Protein AF-A0A0B8P4A8-F1 (afdb_monomer)

pLDDT: mean 83.92, std 10.43, range [43.94, 97.12]

Solvent-accessible surface area (backbone atoms only — not comparable to full-atom values): 4993 Å² total; per-residue (Å²): 144,60,69,88,77,32,65,68,54,54,52,49,50,47,66,69,45,48,83,75,64,55,90,86,56,51,76,65,56,56,48,49,65,58,46,49,60,53,50,51,50,51,51,50,53,50,51,51,47,65,67,51,67,40,67,72,49,48,52,55,48,59,77,41,36,72,58,54,51,50,54,52,49,52,52,51,51,50,52,50,51,64,72,75,105

Sequence (85 aa):
MISLLNPKIGLFYIALFSQFISVDHSTGDKAAIILTPLIVDGLWYSLIALVIASPKIIEKMRAKALWIDRISGVFLLFLAVRIAL

InterPro domains:
  IPR001123 Amino acid exporter protein, LeuE-type [PF01810] (2-84)
  IPR001123 Amino acid exporter protein, LeuE-type [PTHR30086] (1-84)

Organism: NCBI:txid1481914

Foldseek 3Di:
DCPVPPVVVVVVLCVVLVVVDDPPDDPVSVVCSVVVCVVVVVVVVVVVCVVCVDPVNVVVCVVCVVVVVVVVVVVVVVVVVVVVD

Structure (mmCIF, N/CA/C/O backbone):
data_AF-A0A0B8P4A8-F1
#
_entry.id   AF-A0A0B8P4A8-F1
#
loop_
_atom_site.group_PDB
_atom_site.id
_atom_site.type_symbol
_atom_site.label_atom_id
_atom_site.label_alt_id
_atom_site.label_comp_id
_atom_site.label_asym_id
_atom_site.label_entity_id
_atom_site.label_seq_id
_atom_site.pdbx_PDB_ins_code
_atom_site.Cartn_x
_atom_site.Cartn_y
_atom_site.Cartn_z
_atom_site.occupancy
_atom_site.B_iso_or_equiv
_atom_site.auth_seq_id
_atom_site.auth_comp_id
_atom_site.auth_asym_id
_atom_site.auth_atom_id
_atom_site.pdbx_PDB_model_num
ATOM 1 N N . MET A 1 1 ? 7.798 -0.577 7.797 1.00 44.69 1 MET A N 1
ATOM 2 C CA . MET A 1 1 ? 8.712 -0.079 6.744 1.00 44.69 1 MET A CA 1
ATOM 3 C C . MET A 1 1 ? 9.459 -1.224 6.028 1.00 44.69 1 MET A C 1
ATOM 5 O O . MET A 1 1 ? 10.620 -1.068 5.698 1.00 44.69 1 MET A O 1
ATOM 9 N N . ILE A 1 2 ? 8.818 -2.382 5.775 1.00 43.94 2 ILE A N 1
ATOM 10 C CA . ILE A 1 2 ? 9.507 -3.603 5.277 1.00 43.94 2 ILE A CA 1
ATOM 11 C C . ILE A 1 2 ? 8.851 -4.188 4.002 1.00 43.94 2 ILE A C 1
ATOM 13 O O . ILE A 1 2 ? 9.372 -5.122 3.410 1.00 43.94 2 ILE A O 1
ATOM 17 N N . SER A 1 3 ? 7.742 -3.627 3.500 1.00 53.16 3 SER A N 1
ATOM 18 C CA . SER A 1 3 ? 7.077 -4.204 2.315 1.00 53.16 3 SER A CA 1
ATOM 19 C C . SER A 1 3 ? 7.866 -3.983 1.012 1.00 53.16 3 SER A C 1
ATOM 21 O O . SER A 1 3 ? 7.918 -4.870 0.173 1.00 53.16 3 SER A O 1
ATOM 23 N N . LEU A 1 4 ? 8.546 -2.838 0.862 1.00 54.12 4 LEU A N 1
ATOM 24 C CA . LEU A 1 4 ? 9.275 -2.468 -0.366 1.00 54.12 4 LEU A CA 1
ATOM 25 C C . LEU A 1 4 ? 10.429 -3.419 -0.726 1.00 54.12 4 LEU A C 1
ATOM 27 O O . LEU A 1 4 ? 10.667 -3.653 -1.904 1.00 54.12 4 LEU A O 1
ATOM 31 N N . LEU A 1 5 ? 11.120 -3.986 0.269 1.00 63.53 5 LEU A N 1
ATOM 32 C CA . LEU A 1 5 ? 12.176 -4.988 0.061 1.00 63.53 5 LEU A CA 1
ATOM 33 C C . LEU A 1 5 ? 11.677 -6.425 0.257 1.00 63.53 5 LEU A C 1
ATOM 35 O O . LEU A 1 5 ? 12.486 -7.343 0.362 1.00 63.53 5 LEU A O 1
ATOM 39 N N . ASN A 1 6 ? 10.362 -6.655 0.313 1.00 72.38 6 ASN A N 1
ATOM 40 C CA . ASN A 1 6 ? 9.854 -8.017 0.335 1.00 72.38 6 ASN A CA 1
ATOM 41 C C . ASN A 1 6 ? 10.121 -8.656 -1.042 1.00 72.38 6 ASN A C 1
ATOM 43 O O . ASN A 1 6 ? 9.482 -8.256 -2.021 1.00 72.38 6 ASN A O 1
ATOM 47 N N . PRO A 1 7 ? 11.014 -9.660 -1.149 1.00 74.69 7 PRO A N 1
ATOM 48 C CA . PRO A 1 7 ? 11.370 -10.253 -2.438 1.00 74.69 7 PRO A CA 1
ATOM 49 C C . PRO A 1 7 ? 10.150 -10.846 -3.156 1.00 74.69 7 PRO A C 1
ATOM 51 O O . PRO A 1 7 ? 10.114 -10.885 -4.383 1.00 74.69 7 PRO A O 1
ATOM 54 N N . LYS A 1 8 ? 9.099 -11.222 -2.412 1.00 79.94 8 LYS A N 1
ATOM 55 C CA . LYS A 1 8 ? 7.823 -11.681 -2.972 1.00 79.94 8 LYS A CA 1
ATOM 56 C C . LYS A 1 8 ? 7.107 -10.600 -3.789 1.00 79.94 8 LYS A C 1
ATOM 58 O O . LYS A 1 8 ? 6.532 -10.911 -4.827 1.00 79.94 8 LYS A O 1
ATOM 63 N N . ILE A 1 9 ? 7.137 -9.347 -3.331 1.00 76.56 9 ILE A N 1
ATOM 64 C CA . ILE A 1 9 ? 6.510 -8.215 -4.030 1.00 76.56 9 ILE A CA 1
ATOM 65 C C . ILE A 1 9 ? 7.321 -7.859 -5.276 1.00 76.56 9 ILE A C 1
ATOM 67 O O . ILE A 1 9 ? 6.740 -7.651 -6.336 1.00 76.56 9 ILE A O 1
ATOM 71 N N . GLY A 1 10 ? 8.654 -7.886 -5.177 1.00 78.19 10 GLY A N 1
ATOM 72 C CA . GLY A 1 10 ? 9.536 -7.727 -6.336 1.00 78.19 10 GLY A CA 1
ATOM 73 C C . GLY A 1 10 ? 9.254 -8.769 -7.421 1.00 78.19 10 GLY A C 1
ATOM 74 O O . GLY A 1 10 ? 9.039 -8.408 -8.572 1.00 78.19 10 GLY A O 1
ATOM 75 N N . LEU A 1 11 ? 9.162 -10.051 -7.049 1.00 82.50 11 LEU A N 1
ATOM 76 C CA . LEU A 1 11 ? 8.818 -11.137 -7.975 1.00 82.50 11 LEU A CA 1
ATOM 77 C C . LEU A 1 11 ? 7.427 -10.966 -8.603 1.00 82.50 11 LEU A C 1
ATOM 79 O O . LEU A 1 11 ? 7.272 -11.195 -9.799 1.00 82.50 11 LEU A O 1
ATOM 83 N N . PHE A 1 12 ? 6.429 -10.537 -7.826 1.00 82.62 12 PHE A N 1
ATOM 84 C CA . PHE A 1 12 ? 5.089 -10.251 -8.343 1.00 82.62 12 PHE A CA 1
ATOM 85 C C . PHE A 1 12 ? 5.104 -9.118 -9.374 1.00 82.62 12 PHE A C 1
ATOM 87 O O . PHE A 1 12 ? 4.550 -9.273 -10.461 1.00 82.62 12 PHE A O 1
ATOM 94 N N . TYR A 1 13 ? 5.773 -8.004 -9.064 1.00 79.56 13 TYR A N 1
ATOM 95 C CA . TYR A 1 13 ? 5.888 -6.886 -9.995 1.00 79.56 13 TYR A CA 1
ATOM 96 C C . TYR A 1 13 ? 6.679 -7.256 -11.245 1.00 79.56 13 TYR A C 1
ATOM 98 O O . TYR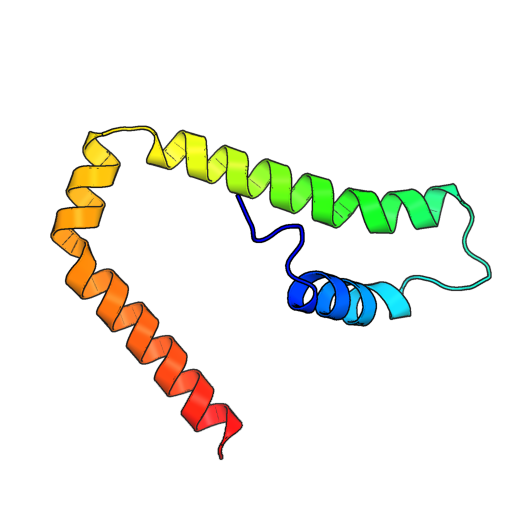 A 1 13 ? 6.269 -6.886 -12.341 1.00 79.56 13 TYR A O 1
ATOM 106 N N . ILE A 1 14 ? 7.748 -8.042 -11.113 1.00 81.12 14 ILE A N 1
ATOM 107 C CA . ILE A 1 14 ? 8.468 -8.581 -12.268 1.00 81.12 14 ILE A CA 1
ATOM 108 C C . ILE A 1 14 ? 7.524 -9.422 -13.129 1.00 81.12 14 ILE A C 1
ATOM 110 O O . ILE A 1 14 ? 7.468 -9.190 -14.326 1.00 81.12 14 ILE A O 1
ATOM 114 N N . ALA A 1 15 ? 6.745 -10.342 -12.557 1.00 85.00 15 ALA A N 1
ATOM 115 C CA . ALA A 1 15 ? 5.827 -11.178 -13.332 1.00 85.00 15 ALA A CA 1
ATOM 116 C C . ALA A 1 15 ? 4.722 -10.364 -14.033 1.00 85.00 15 ALA A C 1
ATOM 118 O O . ALA A 1 15 ? 4.413 -10.617 -15.195 1.00 85.00 15 ALA A O 1
ATOM 119 N N . LEU A 1 16 ? 4.152 -9.369 -13.349 1.00 84.75 16 LEU A N 1
ATOM 120 C CA . LEU A 1 16 ? 3.053 -8.555 -13.871 1.00 84.75 16 LEU A CA 1
ATOM 121 C C . LEU A 1 16 ? 3.520 -7.540 -14.922 1.00 84.75 16 LEU A C 1
ATOM 123 O O . LEU A 1 16 ? 2.810 -7.295 -15.896 1.00 84.75 16 LEU A O 1
ATOM 127 N N . PHE A 1 17 ? 4.710 -6.961 -14.737 1.00 81.19 17 PHE A N 1
ATOM 128 C CA . PHE A 1 17 ? 5.249 -5.939 -15.631 1.00 81.19 17 PHE A CA 1
ATOM 129 C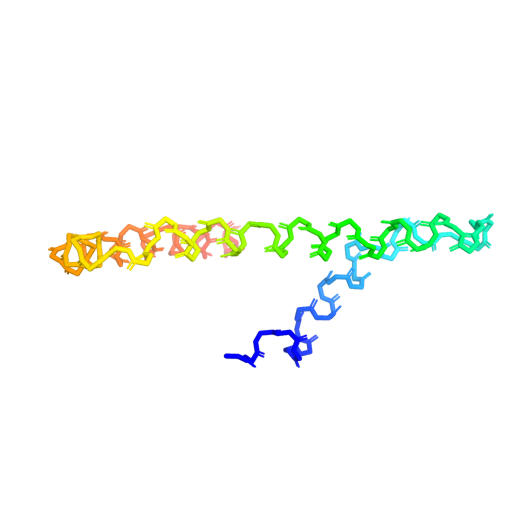 C . PHE A 1 17 ? 6.198 -6.473 -16.706 1.00 81.19 17 PHE A C 1
ATOM 131 O O . PHE A 1 17 ? 6.382 -5.805 -17.720 1.00 81.19 17 PHE A O 1
ATOM 138 N N . SER A 1 18 ? 6.742 -7.685 -16.552 1.00 81.62 18 SER A N 1
ATOM 139 C CA . SER A 1 18 ? 7.626 -8.330 -17.537 1.00 81.62 18 SER A CA 1
ATOM 140 C C . SER A 1 18 ? 7.001 -8.384 -18.925 1.00 81.62 18 SER A C 1
ATOM 142 O O . SER A 1 18 ? 7.700 -8.150 -19.905 1.00 81.62 18 SER A O 1
ATOM 144 N N . GLN A 1 19 ? 5.700 -8.657 -19.010 1.00 80.81 19 GLN A N 1
ATOM 145 C CA . GLN A 1 19 ? 4.989 -8.742 -20.285 1.00 80.81 19 GLN A CA 1
ATOM 146 C C . GLN A 1 19 ? 4.905 -7.399 -21.026 1.00 80.81 19 GLN A C 1
ATOM 148 O O . GLN A 1 19 ? 4.738 -7.381 -22.241 1.00 80.81 19 GLN A O 1
ATOM 153 N N . PHE A 1 20 ? 5.040 -6.281 -20.309 1.00 76.19 20 PHE A N 1
ATOM 154 C CA . PHE A 1 20 ? 5.043 -4.937 -20.885 1.00 76.19 20 PHE A CA 1
ATOM 155 C C . PHE A 1 20 ? 6.465 -4.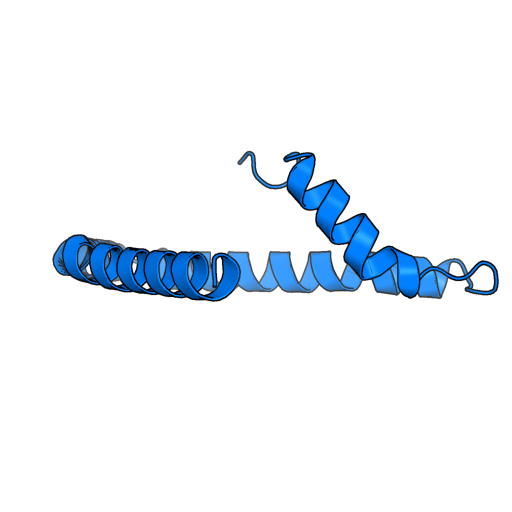452 -21.222 1.00 76.19 20 PHE A C 1
ATOM 157 O O . PHE A 1 20 ? 6.625 -3.403 -21.837 1.00 76.19 20 PHE A O 1
ATOM 164 N N . ILE A 1 21 ? 7.510 -5.202 -20.844 1.00 74.00 21 ILE A N 1
ATOM 165 C CA . ILE A 1 21 ? 8.913 -4.876 -21.129 1.00 74.00 21 ILE A CA 1
ATOM 166 C C . ILE A 1 21 ? 9.380 -5.694 -22.341 1.00 74.00 21 ILE A C 1
ATOM 168 O O . ILE A 1 21 ? 9.972 -6.762 -22.222 1.00 74.00 21 ILE A O 1
ATOM 172 N N . SER A 1 22 ? 9.114 -5.175 -23.533 1.00 73.88 22 SER A N 1
ATOM 173 C CA . SER A 1 22 ? 9.659 -5.660 -24.811 1.00 73.88 22 SER A CA 1
ATOM 174 C C . SER A 1 22 ? 11.016 -5.022 -25.152 1.00 73.88 22 SER A C 1
ATOM 176 O O . SER A 1 22 ? 11.341 -3.917 -24.706 1.00 73.88 22 SER A O 1
ATOM 178 N N . VAL A 1 23 ? 11.823 -5.719 -25.961 1.00 66.19 23 VAL A N 1
ATOM 179 C CA . VAL A 1 23 ? 13.178 -5.277 -26.355 1.00 66.19 23 VAL A CA 1
ATOM 180 C C . VAL A 1 23 ? 13.138 -3.992 -27.197 1.00 66.19 23 VAL A C 1
ATOM 182 O O . VAL A 1 23 ? 14.036 -3.166 -27.062 1.00 66.19 23 VAL A O 1
ATOM 185 N N . ASP A 1 24 ? 12.057 -3.779 -27.953 1.00 72.12 24 ASP A N 1
ATOM 186 C CA . ASP A 1 24 ? 11.852 -2.614 -28.829 1.00 72.12 24 ASP A CA 1
ATOM 187 C C . ASP A 1 24 ? 11.435 -1.321 -28.104 1.00 72.12 24 ASP A C 1
ATOM 189 O O . ASP A 1 24 ? 11.370 -0.260 -28.723 1.00 72.12 24 ASP A O 1
ATOM 193 N N . HIS A 1 25 ? 11.157 -1.364 -26.796 1.00 74.56 25 HIS A N 1
ATOM 194 C CA . HIS A 1 25 ? 10.750 -0.165 -26.062 1.00 74.56 25 HIS A CA 1
ATOM 195 C C . HIS A 1 25 ? 11.919 0.777 -25.777 1.00 74.56 25 HIS A C 1
ATOM 197 O O . HIS A 1 25 ? 12.983 0.363 -25.292 1.00 74.56 25 HIS A O 1
ATOM 203 N N . SER A 1 26 ? 11.672 2.072 -25.992 1.00 79.69 26 SER A N 1
ATOM 204 C CA . SER A 1 26 ? 12.614 3.136 -25.659 1.00 79.69 26 SER A CA 1
ATOM 205 C C . SER A 1 26 ? 12.859 3.203 -24.143 1.00 79.69 26 SER A C 1
ATOM 207 O O . SER A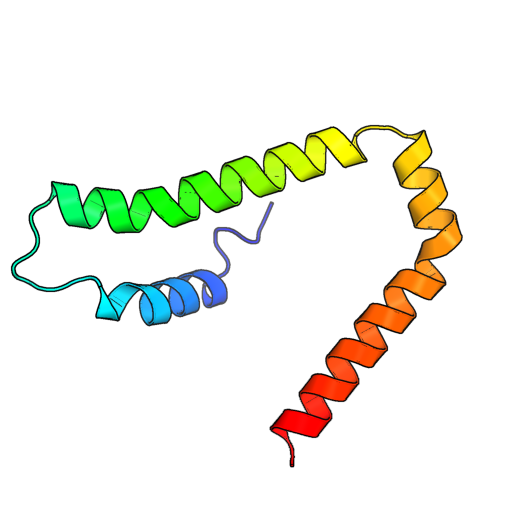 1 26 ? 12.044 2.755 -23.331 1.00 79.69 26 SER A O 1
ATOM 209 N N . THR A 1 27 ? 13.982 3.792 -23.722 1.00 78.12 27 THR A N 1
ATOM 210 C CA . THR A 1 27 ? 14.284 4.001 -22.291 1.00 78.12 27 THR A CA 1
ATOM 211 C C . THR A 1 27 ? 13.183 4.800 -21.575 1.00 78.12 27 THR A C 1
ATOM 213 O O . THR A 1 27 ? 12.937 4.572 -20.392 1.00 78.12 27 THR A O 1
ATOM 216 N N . GLY A 1 28 ? 12.486 5.691 -22.292 1.00 82.44 28 GLY A N 1
ATOM 217 C CA . GLY A 1 28 ? 11.356 6.460 -21.765 1.00 82.44 28 GLY A CA 1
ATOM 218 C C . GLY A 1 28 ? 10.136 5.594 -21.445 1.00 82.44 28 GLY A C 1
ATOM 219 O O . GLY A 1 28 ? 9.561 5.725 -20.366 1.00 82.44 28 GLY A O 1
ATOM 220 N N . ASP A 1 29 ? 9.794 4.650 -22.321 1.00 81.38 29 ASP A N 1
ATOM 221 C CA . ASP A 1 29 ? 8.655 3.744 -22.111 1.00 81.38 29 ASP A CA 1
ATOM 222 C C . ASP A 1 29 ? 8.897 2.822 -20.909 1.00 81.38 29 ASP A C 1
ATOM 224 O O . ASP A 1 29 ? 8.025 2.634 -20.059 1.00 81.38 29 ASP A O 1
ATOM 228 N N . LYS A 1 30 ? 10.129 2.312 -20.772 1.00 80.75 30 LYS A N 1
ATOM 229 C CA . LYS A 1 30 ? 10.540 1.510 -19.608 1.00 80.75 30 LYS A CA 1
ATOM 230 C C . LYS A 1 30 ? 10.450 2.314 -18.309 1.00 80.75 30 LYS A C 1
ATOM 232 O O . LYS A 1 30 ? 9.987 1.788 -17.297 1.00 80.75 30 LYS A O 1
ATOM 237 N N . ALA A 1 31 ? 10.844 3.589 -18.333 1.00 83.94 31 ALA A N 1
ATOM 238 C CA . ALA A 1 31 ? 10.713 4.471 -17.178 1.00 83.94 31 ALA A CA 1
ATOM 239 C C . ALA A 1 31 ? 9.239 4.691 -16.793 1.00 83.94 31 ALA A C 1
ATOM 241 O O . ALA A 1 31 ? 8.914 4.627 -15.610 1.00 83.94 31 ALA A O 1
ATOM 242 N N . ALA A 1 32 ? 8.339 4.873 -17.765 1.00 85.75 32 ALA A N 1
ATOM 243 C CA . ALA A 1 32 ? 6.905 5.028 -17.515 1.00 85.75 32 ALA A CA 1
ATOM 244 C C . ALA A 1 32 ? 6.277 3.775 -16.877 1.00 85.75 32 ALA A C 1
ATOM 246 O O . ALA A 1 32 ? 5.503 3.892 -15.922 1.00 85.75 32 ALA A O 1
ATOM 247 N N . ILE A 1 33 ? 6.660 2.579 -17.339 1.00 84.25 33 ILE A N 1
ATOM 248 C CA . ILE A 1 33 ? 6.209 1.300 -16.766 1.00 84.25 33 ILE A CA 1
ATOM 249 C C . ILE A 1 33 ? 6.626 1.176 -15.293 1.00 84.25 33 ILE A C 1
ATOM 251 O O . ILE A 1 33 ? 5.834 0.720 -14.473 1.00 84.25 33 ILE A O 1
ATOM 255 N N . ILE A 1 34 ? 7.836 1.617 -14.936 1.00 82.00 34 ILE A N 1
ATOM 256 C CA . ILE A 1 34 ? 8.345 1.551 -13.554 1.00 82.00 34 ILE A CA 1
ATOM 257 C C . ILE A 1 34 ? 7.742 2.655 -12.671 1.00 82.00 34 ILE A C 1
ATOM 259 O O . ILE A 1 34 ?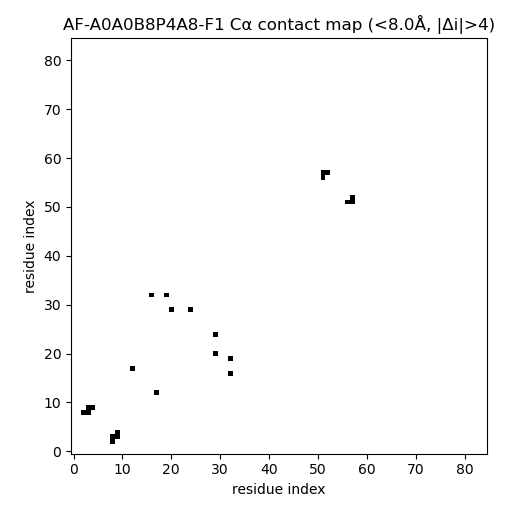 7.406 2.415 -11.511 1.00 82.00 34 ILE A O 1
ATOM 263 N N . LEU A 1 35 ? 7.592 3.870 -13.202 1.00 86.62 35 LEU A N 1
ATOM 264 C CA . LEU A 1 35 ? 7.091 5.028 -12.454 1.00 86.62 35 LEU A CA 1
ATOM 265 C C . LEU A 1 35 ? 5.608 4.910 -12.112 1.00 86.62 35 LEU A C 1
ATOM 267 O O . LEU A 1 35 ? 5.193 5.383 -11.058 1.00 86.62 35 LEU A O 1
ATOM 271 N N . THR A 1 36 ? 4.815 4.274 -12.971 1.00 87.44 36 THR A N 1
ATOM 272 C CA . THR A 1 36 ? 3.364 4.152 -12.783 1.00 87.44 36 THR A CA 1
ATOM 273 C C . THR A 1 36 ? 2.990 3.495 -11.445 1.00 87.44 36 THR A C 1
ATOM 275 O O . THR A 1 36 ? 2.335 4.158 -10.639 1.00 87.44 36 THR A O 1
ATOM 278 N N . PRO A 1 37 ? 3.415 2.253 -11.135 1.00 84.31 37 PRO A N 1
ATOM 279 C CA . PRO A 1 37 ? 3.109 1.628 -9.849 1.00 84.31 37 PRO A CA 1
ATOM 280 C C . PRO A 1 37 ? 3.720 2.398 -8.675 1.00 84.31 37 PRO A C 1
ATOM 282 O O . PRO A 1 37 ? 3.088 2.500 -7.632 1.00 84.31 37 PRO A O 1
ATOM 285 N N . LEU A 1 38 ? 4.896 3.012 -8.845 1.00 84.38 38 LEU A N 1
ATOM 286 C CA . LEU A 1 38 ? 5.538 3.794 -7.786 1.00 84.38 38 LEU A CA 1
ATOM 287 C C . LEU A 1 38 ? 4.710 5.029 -7.393 1.00 84.38 38 LEU A C 1
ATOM 289 O O . LEU A 1 38 ? 4.527 5.308 -6.207 1.00 84.38 38 LEU A O 1
ATOM 293 N N . ILE A 1 39 ? 4.192 5.756 -8.385 1.00 90.56 39 ILE A N 1
ATOM 294 C CA . ILE A 1 39 ? 3.336 6.928 -8.179 1.00 90.56 39 ILE A CA 1
ATOM 295 C C . ILE A 1 39 ? 1.986 6.498 -7.613 1.00 90.56 39 ILE A C 1
ATOM 297 O O . ILE A 1 39 ? 1.517 7.101 -6.652 1.00 90.56 39 ILE A O 1
ATOM 301 N N . VAL A 1 40 ? 1.369 5.459 -8.180 1.00 90.38 40 VAL A N 1
ATOM 302 C CA . VAL A 1 40 ? 0.060 4.967 -7.729 1.00 90.38 40 VAL A CA 1
ATOM 303 C C . VAL A 1 40 ? 0.134 4.487 -6.281 1.00 90.38 40 VAL A C 1
ATOM 305 O O . VAL A 1 40 ? -0.659 4.946 -5.460 1.00 90.38 40 VAL A O 1
ATOM 308 N N . ASP A 1 41 ? 1.117 3.651 -5.941 1.00 86.94 41 ASP A N 1
ATOM 309 C CA . ASP A 1 41 ? 1.327 3.180 -4.571 1.00 86.94 41 ASP A CA 1
ATOM 310 C C . ASP A 1 41 ? 1.634 4.359 -3.641 1.00 86.94 41 ASP A C 1
ATOM 312 O O . ASP A 1 41 ? 1.004 4.512 -2.593 1.00 86.94 41 ASP A O 1
ATOM 316 N N . GLY A 1 42 ? 2.565 5.235 -4.031 1.00 87.88 42 GLY A N 1
ATOM 317 C CA . GLY A 1 42 ? 2.960 6.394 -3.232 1.00 87.88 42 GLY A CA 1
ATOM 318 C C . GLY A 1 42 ? 1.789 7.328 -2.924 1.00 87.88 42 GLY A C 1
ATOM 319 O O . GLY A 1 42 ? 1.583 7.696 -1.764 1.00 87.88 42 GLY A O 1
ATOM 320 N N . LEU A 1 43 ? 0.991 7.673 -3.935 1.00 93.06 43 LEU A N 1
ATOM 321 C CA . LEU A 1 43 ? -0.200 8.508 -3.783 1.00 93.06 43 LEU A CA 1
ATOM 322 C C . LEU A 1 43 ? -1.262 7.815 -2.937 1.00 93.06 43 LEU A C 1
ATOM 324 O O . LEU A 1 43 ? -1.819 8.441 -2.036 1.00 93.06 43 LEU A O 1
ATOM 328 N N . TRP A 1 44 ? -1.519 6.531 -3.187 1.00 89.06 44 TRP A N 1
ATOM 329 C CA . TRP A 1 44 ? -2.517 5.771 -2.447 1.00 89.06 44 TRP A CA 1
ATOM 330 C C . TRP A 1 44 ? -2.173 5.679 -0.960 1.00 89.06 44 TRP A C 1
ATOM 332 O O . TRP A 1 44 ? -2.984 6.052 -0.112 1.00 89.06 44 TRP A O 1
ATOM 342 N N . TYR A 1 45 ? -0.956 5.249 -0.619 1.00 86.31 45 TYR A N 1
ATOM 343 C CA . TYR A 1 45 ? -0.536 5.142 0.778 1.00 86.31 45 TYR A CA 1
ATOM 344 C C . TYR A 1 45 ? -0.468 6.504 1.465 1.00 86.31 45 TYR A C 1
ATOM 346 O O . TYR A 1 45 ? -0.864 6.608 2.626 1.00 86.31 45 TYR A O 1
ATOM 354 N N . SER A 1 46 ? -0.031 7.551 0.761 1.00 91.25 46 SER A N 1
ATOM 355 C CA . SER A 1 46 ? -0.036 8.916 1.301 1.00 91.25 46 SER A CA 1
ATOM 356 C C . SER A 1 46 ? -1.458 9.397 1.583 1.00 91.25 46 SER A C 1
ATOM 358 O O . SER A 1 46 ? -1.724 9.927 2.659 1.00 91.25 46 SER A O 1
ATOM 360 N N . LEU A 1 47 ? -2.395 9.156 0.664 1.00 92.50 47 LEU A N 1
ATOM 361 C CA . LEU A 1 47 ? -3.804 9.493 0.845 1.00 92.50 47 LEU A CA 1
ATOM 362 C C . LEU A 1 47 ? -4.400 8.754 2.048 1.00 92.50 47 LEU A C 1
ATOM 364 O O . LEU A 1 47 ? -5.014 9.378 2.912 1.00 92.50 47 LEU A O 1
ATOM 368 N N . ILE A 1 48 ? -4.185 7.441 2.140 1.00 89.38 48 ILE A N 1
ATOM 369 C CA . ILE A 1 48 ? -4.667 6.630 3.264 1.00 89.38 48 ILE A CA 1
ATOM 370 C C . ILE A 1 48 ? -4.057 7.105 4.585 1.00 89.38 48 ILE A C 1
ATOM 372 O O . ILE A 1 48 ? -4.777 7.231 5.575 1.00 89.38 48 ILE A O 1
ATOM 376 N N . ALA A 1 49 ? -2.760 7.418 4.607 1.00 89.06 49 ALA A N 1
ATOM 377 C CA . ALA A 1 49 ? -2.098 7.962 5.787 1.00 89.06 49 ALA A CA 1
ATOM 378 C C . ALA A 1 49 ? -2.724 9.293 6.220 1.00 89.06 49 ALA A C 1
ATOM 380 O O . ALA A 1 49 ? -3.024 9.456 7.398 1.00 89.06 49 ALA A O 1
ATOM 381 N N . LEU A 1 50 ? -2.993 10.210 5.285 1.00 89.56 50 LEU A N 1
ATOM 382 C CA . LEU A 1 50 ? -3.653 11.487 5.580 1.00 89.56 50 LEU A CA 1
ATOM 383 C C . LEU A 1 50 ? -5.077 11.292 6.117 1.00 89.56 50 LEU A C 1
ATOM 385 O O . LEU A 1 50 ? -5.469 11.959 7.073 1.00 89.56 50 LEU A O 1
ATOM 389 N N . VAL A 1 51 ? -5.839 10.358 5.543 1.00 87.06 51 VAL A N 1
ATOM 390 C CA . VAL A 1 51 ? -7.202 10.043 5.995 1.00 87.06 51 VAL A CA 1
ATOM 391 C C . VAL A 1 51 ? -7.189 9.429 7.397 1.00 87.06 51 VAL A C 1
ATOM 393 O O . VAL A 1 51 ? -8.003 9.803 8.237 1.00 87.06 51 VAL A O 1
ATOM 396 N N . ILE A 1 52 ? -6.272 8.504 7.682 1.00 86.44 52 ILE A N 1
ATOM 397 C CA . ILE A 1 52 ? -6.234 7.763 8.954 1.00 86.44 52 ILE A CA 1
ATOM 398 C C . ILE A 1 52 ? -5.451 8.514 10.046 1.00 86.44 52 ILE A C 1
ATOM 400 O O . ILE A 1 52 ? -5.617 8.206 11.224 1.00 86.44 52 ILE A O 1
ATOM 404 N N . ALA A 1 53 ? -4.675 9.550 9.708 1.00 86.69 53 ALA A N 1
ATOM 405 C CA . ALA A 1 53 ? -3.896 10.344 10.666 1.00 86.69 53 ALA A CA 1
ATOM 406 C C . ALA A 1 53 ? -4.738 10.993 11.784 1.00 86.69 53 ALA A C 1
ATOM 408 O O . ALA A 1 53 ? -4.188 11.420 12.799 1.00 86.69 53 ALA A O 1
ATOM 409 N N . SER A 1 54 ? -6.067 11.064 11.638 1.00 85.12 54 SER A N 1
ATOM 410 C CA . SER A 1 54 ? -6.942 11.570 12.693 1.00 85.12 54 SER A CA 1
ATOM 411 C C . SER A 1 54 ? -7.132 10.549 13.830 1.00 85.12 54 SER A C 1
ATOM 413 O O . SER A 1 54 ? -7.657 9.455 13.592 1.00 85.12 54 SER A O 1
ATOM 415 N N . PRO A 1 55 ? -6.850 10.912 15.097 1.00 80.69 55 PRO A N 1
ATOM 416 C CA . PRO A 1 55 ? -7.028 10.011 16.240 1.00 80.69 55 PRO A CA 1
ATOM 417 C C . PRO A 1 55 ? -8.479 9.529 16.408 1.00 80.69 55 PRO A C 1
ATOM 419 O O . PRO A 1 55 ? -8.707 8.379 16.777 1.00 80.69 55 PRO A O 1
ATOM 422 N N . LYS A 1 56 ? -9.470 10.348 16.023 1.00 84.56 56 LYS A N 1
ATOM 423 C CA . LYS A 1 56 ? -10.895 9.963 16.034 1.00 84.56 56 LYS A CA 1
ATOM 424 C C . LYS A 1 56 ? -11.200 8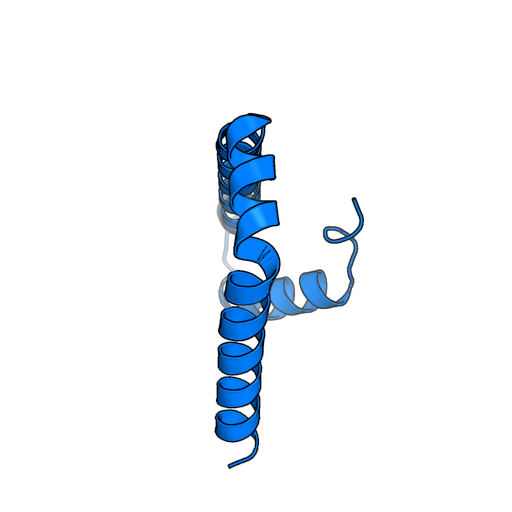.791 15.093 1.00 84.56 56 LYS A C 1
ATOM 426 O O . LYS A 1 56 ? -12.068 7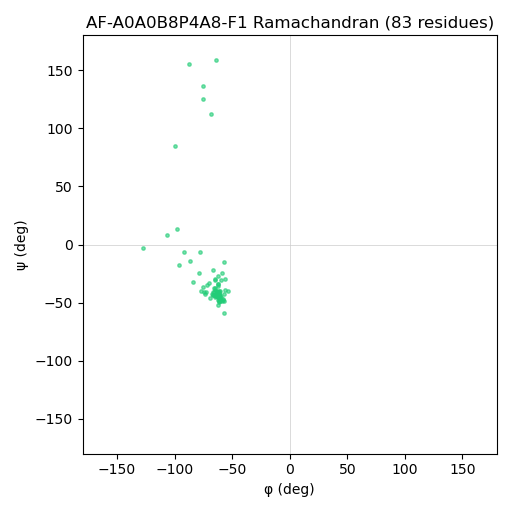.967 15.382 1.00 84.56 56 LYS A O 1
ATOM 431 N N . ILE A 1 57 ? -10.514 8.724 13.950 1.00 82.56 57 ILE A N 1
ATOM 432 C CA . ILE A 1 57 ? -10.698 7.654 12.961 1.00 82.56 57 ILE A CA 1
ATOM 433 C C . ILE A 1 57 ? -10.064 6.367 13.481 1.00 82.56 57 ILE A C 1
ATOM 435 O O . ILE A 1 57 ? -10.703 5.316 13.430 1.00 82.56 57 ILE A O 1
ATOM 439 N N . ILE A 1 58 ? -8.871 6.462 14.067 1.00 85.19 58 ILE A N 1
ATOM 440 C CA . ILE A 1 58 ? -8.171 5.324 14.675 1.00 85.19 58 ILE A CA 1
ATOM 441 C C . ILE A 1 58 ? -9.006 4.702 15.802 1.00 85.19 58 ILE A C 1
ATOM 443 O O . ILE A 1 58 ? -9.169 3.482 15.838 1.00 85.19 58 ILE A O 1
ATOM 447 N N . GLU A 1 59 ? -9.588 5.509 16.691 1.00 86.50 59 GLU A N 1
ATOM 448 C CA . GLU A 1 59 ? -10.455 5.004 17.766 1.00 86.50 59 GLU A CA 1
ATOM 449 C C . GLU A 1 59 ? -11.713 4.315 17.226 1.00 86.50 59 GLU A C 1
ATOM 451 O O . GLU A 1 59 ? -12.069 3.223 17.676 1.00 86.50 59 GLU A O 1
ATOM 456 N N . LYS A 1 60 ? -12.359 4.896 16.207 1.00 84.88 60 LYS A N 1
ATOM 457 C CA . LYS A 1 60 ? -13.545 4.303 15.571 1.00 84.88 60 LYS A CA 1
ATOM 458 C C . LYS A 1 60 ? -13.222 2.994 14.845 1.00 84.88 60 LYS A C 1
ATOM 460 O O . LYS A 1 60 ? -14.031 2.064 14.887 1.00 84.88 60 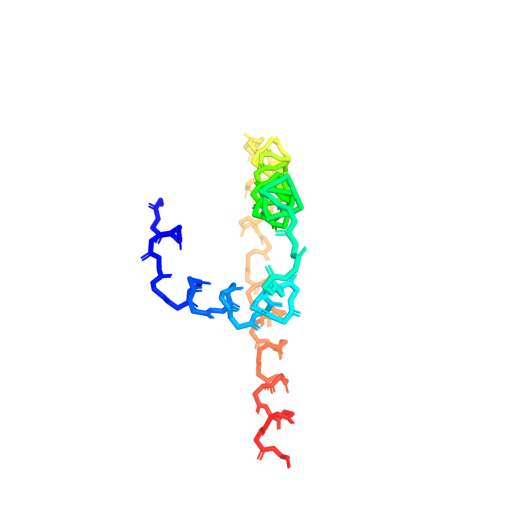LYS A O 1
ATOM 465 N N . MET A 1 61 ? -12.054 2.904 14.205 1.00 85.06 61 MET A N 1
ATOM 466 C CA . MET A 1 61 ? -11.559 1.663 13.605 1.00 85.06 61 MET A CA 1
ATOM 467 C C . MET A 1 61 ? -11.250 0.621 14.676 1.00 85.06 61 MET A C 1
ATOM 469 O O . MET A 1 61 ? -11.680 -0.517 14.531 1.00 85.06 61 MET A O 1
ATOM 473 N N . ARG A 1 62 ? -10.603 1.005 15.784 1.00 85.06 62 ARG A N 1
ATOM 474 C CA . ARG A 1 62 ? -10.320 0.104 16.912 1.00 85.06 62 ARG A CA 1
ATOM 475 C C . ARG A 1 62 ? -11.602 -0.449 17.537 1.00 85.06 62 ARG A C 1
ATOM 477 O O . ARG A 1 62 ? -11.688 -1.649 17.773 1.00 85.06 62 ARG A O 1
ATOM 484 N N . ALA A 1 63 ? -12.621 0.389 17.730 1.00 89.38 63 ALA A N 1
ATOM 485 C CA . ALA A 1 63 ? -13.921 -0.039 18.251 1.00 89.38 63 ALA A CA 1
ATOM 486 C C . ALA A 1 63 ? -14.633 -1.054 17.336 1.00 89.38 63 ALA A C 1
ATOM 488 O O . ALA A 1 63 ? -15.427 -1.868 17.804 1.00 89.38 63 ALA A O 1
ATOM 489 N N . LYS A 1 64 ? -14.346 -1.023 16.029 1.00 90.06 64 LYS A N 1
ATOM 490 C CA . LYS A 1 64 ? -14.898 -1.948 15.028 1.00 90.06 64 LYS A CA 1
ATOM 491 C C . LYS A 1 64 ? -13.885 -2.980 14.527 1.00 90.06 64 LYS A C 1
ATOM 493 O O . LYS A 1 64 ? -14.216 -3.723 13.604 1.00 90.06 64 LYS A O 1
ATOM 498 N N . ALA A 1 65 ? -12.699 -3.061 15.131 1.00 87.94 65 ALA A N 1
ATOM 499 C CA . ALA A 1 65 ? -11.601 -3.895 14.647 1.00 87.94 65 ALA A CA 1
ATOM 500 C C . ALA A 1 65 ? -12.028 -5.359 14.538 1.00 87.94 65 ALA A C 1
ATOM 502 O O . ALA A 1 65 ? -11.835 -5.969 13.498 1.00 87.94 65 ALA A O 1
ATOM 503 N 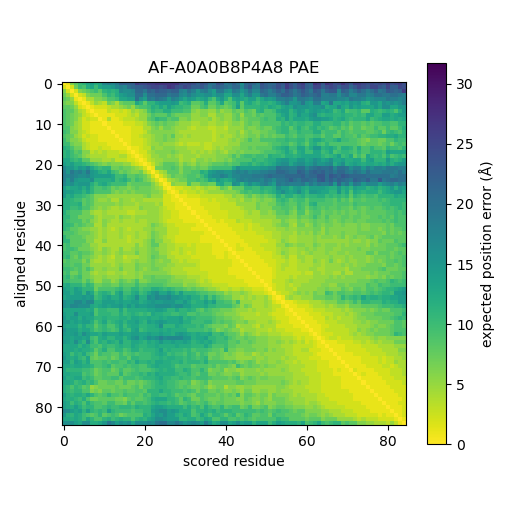N . LEU A 1 66 ? -12.767 -5.868 15.530 1.00 89.06 66 LEU A N 1
ATOM 504 C CA . LEU A 1 66 ? -13.287 -7.238 15.514 1.00 89.06 66 LEU A CA 1
ATOM 505 C C . LEU A 1 66 ? -14.148 -7.544 14.273 1.00 89.06 66 LEU A C 1
ATOM 507 O O . LEU A 1 66 ? -14.086 -8.642 13.726 1.00 89.06 66 LEU A O 1
ATOM 511 N N . TRP A 1 67 ? -14.965 -6.586 13.826 1.00 92.25 67 TRP A N 1
ATOM 512 C CA . TRP A 1 67 ? -15.787 -6.751 12.624 1.00 92.25 67 TRP A CA 1
ATOM 513 C C . TRP A 1 67 ? -14.952 -6.653 11.350 1.00 92.25 67 TRP A C 1
ATOM 515 O O . TRP A 1 67 ? -15.159 -7.446 10.434 1.00 92.25 67 TRP A O 1
ATOM 525 N N . ILE A 1 68 ? -13.998 -5.720 11.304 1.00 89.12 68 ILE A N 1
ATOM 526 C CA . ILE A 1 68 ? -13.069 -5.556 10.176 1.00 89.12 68 ILE A CA 1
ATOM 527 C C . ILE A 1 68 ? -12.234 -6.831 9.993 1.00 89.12 68 ILE A C 1
ATOM 529 O O . ILE A 1 68 ? -12.140 -7.354 8.880 1.00 89.12 68 ILE A O 1
ATOM 533 N N . ASP A 1 69 ? -11.707 -7.373 11.089 1.00 90.94 69 ASP A N 1
ATOM 534 C CA . ASP A 1 69 ? -10.901 -8.591 11.109 1.00 90.94 69 ASP A CA 1
ATOM 535 C C . ASP A 1 69 ? -11.730 -9.806 10.687 1.00 90.94 69 ASP A C 1
ATOM 537 O O . ASP A 1 69 ? -11.287 -10.599 9.857 1.00 90.94 69 ASP A O 1
ATOM 541 N N . ARG A 1 70 ? -12.970 -9.934 11.185 1.00 93.56 70 ARG A N 1
ATOM 542 C CA . ARG A 1 70 ? -13.878 -11.020 10.778 1.00 93.56 70 ARG A CA 1
ATOM 543 C C . ARG A 1 70 ? -14.210 -10.972 9.294 1.00 93.56 70 ARG A C 1
ATOM 545 O O . ARG A 1 70 ? -14.134 -12.005 8.640 1.00 93.56 70 ARG A O 1
ATOM 552 N N . ILE A 1 71 ? -14.564 -9.806 8.754 1.00 95.12 71 ILE A N 1
ATOM 553 C CA . ILE A 1 71 ? -14.899 -9.669 7.328 1.00 95.12 71 ILE A CA 1
ATOM 554 C C . ILE A 1 71 ? -13.678 -9.996 6.463 1.00 95.12 71 ILE A C 1
ATOM 556 O O . ILE A 1 71 ? -13.793 -10.756 5.503 1.00 95.12 71 ILE A O 1
ATOM 560 N N . SER A 1 72 ? -12.503 -9.485 6.836 1.00 91.94 72 SER A N 1
ATOM 561 C CA . SER A 1 72 ? -11.249 -9.761 6.124 1.00 91.94 72 SER A CA 1
ATOM 562 C C . SER A 1 72 ? -10.896 -11.249 6.168 1.00 91.94 72 SER A C 1
ATOM 564 O O . SER A 1 72 ? -10.565 -11.841 5.143 1.00 91.94 72 SER A O 1
ATOM 566 N N . GLY A 1 73 ? -11.033 -11.881 7.336 1.00 92.56 73 GLY A N 1
ATOM 567 C CA . GLY A 1 73 ? -10.807 -13.314 7.511 1.00 92.56 73 GLY A CA 1
ATOM 568 C C . GLY A 1 73 ? -11.779 -14.170 6.701 1.00 92.56 73 GLY A C 1
ATOM 569 O O . GLY A 1 73 ? -11.351 -15.107 6.034 1.00 92.56 73 GLY A O 1
ATOM 570 N N . VAL A 1 74 ? -13.071 -13.823 6.693 1.00 96.75 74 VAL A N 1
ATOM 571 C CA . VAL A 1 74 ? -14.085 -14.510 5.874 1.00 96.75 74 VAL A CA 1
ATOM 572 C C . VAL A 1 74 ? -13.772 -14.370 4.386 1.00 96.75 74 VAL A C 1
ATOM 574 O O . VAL A 1 74 ? -13.860 -15.355 3.658 1.00 96.75 74 VAL A O 1
ATOM 577 N N . PHE A 1 75 ? -13.354 -13.189 3.930 1.00 95.75 75 PHE A N 1
ATOM 578 C CA . PHE A 1 75 ? -12.962 -12.975 2.537 1.00 95.75 75 PHE A CA 1
ATOM 579 C C . PHE A 1 75 ? -11.746 -13.827 2.138 1.00 95.75 75 PHE A C 1
ATOM 581 O O . PHE A 1 75 ? -11.749 -14.460 1.082 1.00 95.75 75 PHE A O 1
ATOM 588 N N . LEU A 1 76 ? -10.730 -13.905 3.003 1.00 93.56 76 LEU A N 1
ATOM 589 C CA . LEU A 1 76 ? -9.551 -14.745 2.774 1.00 93.56 76 LEU A CA 1
ATOM 590 C C . LEU A 1 76 ? -9.888 -16.242 2.796 1.00 93.56 76 LEU A C 1
ATOM 592 O O . LEU A 1 76 ? -9.390 -16.986 1.954 1.00 93.56 76 LEU A O 1
ATOM 596 N N . LEU A 1 77 ? -10.753 -16.684 3.714 1.00 95.31 77 LEU A N 1
ATOM 597 C CA . LEU A 1 77 ? -11.242 -18.065 3.761 1.00 95.31 77 LEU A CA 1
ATOM 598 C C . LEU A 1 77 ? -12.033 -18.420 2.501 1.00 95.31 77 LEU A C 1
ATOM 600 O O . LEU A 1 77 ? -11.811 -19.478 1.918 1.00 95.31 77 LEU A O 1
ATOM 604 N N . PHE A 1 78 ? -12.909 -17.523 2.047 1.00 96.75 78 PHE A N 1
ATOM 605 C CA . PHE A 1 78 ? -13.641 -17.689 0.795 1.00 96.75 78 PHE A CA 1
ATOM 606 C C . PHE A 1 78 ? -12.690 -17.843 -0.398 1.00 96.75 78 PHE A C 1
ATOM 608 O O . PHE A 1 78 ? -12.842 -18.774 -1.189 1.00 96.75 78 PHE A O 1
ATOM 615 N N . LEU A 1 79 ? -11.674 -16.980 -0.502 1.00 95.44 79 LEU A N 1
ATOM 616 C CA . LEU A 1 79 ? -10.663 -17.073 -1.554 1.00 95.44 79 LEU A CA 1
ATOM 617 C C . LEU A 1 79 ? -9.890 -18.401 -1.483 1.00 95.44 79 LEU A C 1
ATOM 619 O O . LEU A 1 79 ? -9.682 -19.038 -2.512 1.00 95.44 79 LEU A O 1
ATOM 623 N N . ALA A 1 80 ? -9.502 -18.840 -0.284 1.00 95.25 80 ALA A N 1
ATOM 624 C CA . ALA A 1 80 ? -8.798 -20.105 -0.089 1.00 95.25 80 ALA A CA 1
ATOM 625 C C . ALA A 1 80 ? -9.639 -21.304 -0.551 1.00 95.25 80 ALA A C 1
ATOM 627 O O . ALA A 1 80 ? -9.139 -22.150 -1.290 1.00 95.25 80 ALA A O 1
ATOM 628 N N . VAL A 1 81 ? -10.926 -21.341 -0.188 1.00 97.12 81 VAL A N 1
ATOM 629 C CA . VAL A 1 81 ? -11.864 -22.375 -0.655 1.00 97.12 81 VAL A CA 1
ATOM 630 C C . VAL A 1 81 ? -12.015 -22.327 -2.177 1.00 97.12 81 VAL A C 1
ATOM 632 O O . VAL A 1 81 ? -11.984 -23.368 -2.822 1.00 97.12 81 VAL A O 1
ATOM 635 N N . ARG A 1 82 ? -12.120 -21.130 -2.769 1.00 95.69 82 ARG A N 1
ATOM 636 C CA . ARG A 1 82 ? -12.259 -20.950 -4.224 1.00 95.69 82 ARG A CA 1
ATOM 637 C C . ARG A 1 82 ? -11.036 -21.407 -5.023 1.00 95.69 82 ARG A C 1
ATOM 639 O O . ARG A 1 82 ? -11.206 -21.760 -6.186 1.00 95.69 82 ARG A O 1
ATOM 646 N N . ILE A 1 83 ? -9.839 -21.316 -4.445 1.00 94.44 83 ILE A N 1
ATOM 647 C CA . ILE A 1 83 ? -8.581 -21.755 -5.069 1.00 94.44 83 ILE A CA 1
ATOM 648 C C . ILE A 1 83 ? -8.354 -23.261 -4.856 1.00 94.44 83 ILE A C 1
ATOM 650 O O . ILE A 1 83 ? -7.741 -23.900 -5.704 1.00 94.44 83 ILE A O 1
ATOM 654 N N . ALA A 1 84 ? -8.807 -23.819 -3.728 1.00 93.81 84 ALA A N 1
ATOM 655 C CA . ALA A 1 84 ? -8.643 -25.238 -3.401 1.00 93.81 84 ALA A CA 1
ATOM 656 C C . ALA A 1 84 ? -9.639 -26.167 -4.123 1.00 93.81 84 ALA A C 1
ATOM 658 O O . ALA A 1 84 ? -9.342 -27.352 -4.273 1.00 93.81 84 ALA A O 1
ATOM 659 N N . LEU A 1 85 ? -10.803 -25.639 -4.524 1.00 87.56 85 LEU A N 1
ATOM 660 C CA . LEU A 1 85 ? -11.801 -26.294 -5.382 1.00 87.56 85 LEU A CA 1
ATOM 661 C C . LEU A 1 85 ? -11.518 -26.024 -6.864 1.00 87.56 85 LEU A C 1
ATOM 663 O O . LEU A 1 85 ? -11.587 -26.998 -7.642 1.00 87.56 85 LEU A O 1
#

Mean predicted aligned error: 8.15 Å

Secondary structure (DSSP, 8-state):
--STT-HHHHHHHHHHHHTT--TT--HHHHHHHHHHHHHHHHHHHHHHHHHHTSHHHHHHHHHTHHHHHHHHHHHHHHHHHHHH-

Radius of gyration: 18.28 Å; Cα contacts (8 Å, |Δi|>4): 12; chains: 1; bounding box: 30×38×47 Å